Protein AF-A0A087NI54-F1 (afdb_monomer_lite)

Structure (mmCIF, N/CA/C/O backbone):
data_AF-A0A087NI54-F1
#
_entry.id   AF-A0A087NI54-F1
#
loop_
_atom_site.group_PDB
_atom_site.id
_atom_site.type_symbol
_atom_site.label_atom_id
_atom_site.label_alt_id
_atom_site.label_comp_id
_atom_site.label_asym_id
_atom_site.label_entity_id
_atom_site.label_seq_id
_atom_site.pdbx_PDB_ins_code
_atom_site.Cartn_x
_atom_site.Cartn_y
_atom_site.Cartn_z
_atom_site.occupancy
_atom_site.B_iso_or_equiv
_atom_site.auth_seq_id
_atom_site.auth_comp_id
_atom_site.auth_asym_id
_atom_site.auth_atom_id
_atom_site.pdbx_PDB_model_num
ATOM 1 N N . MET A 1 1 ? 7.416 -5.358 -10.794 1.00 78.19 1 MET A N 1
ATOM 2 C CA . MET A 1 1 ? 7.470 -5.742 -9.361 1.00 78.19 1 MET A CA 1
ATOM 3 C C . MET A 1 1 ? 6.063 -6.071 -8.896 1.00 78.19 1 MET A C 1
ATOM 5 O O . MET A 1 1 ? 5.183 -5.256 -9.134 1.00 78.19 1 MET A O 1
ATOM 9 N N . LEU A 1 2 ? 5.867 -7.219 -8.246 1.00 84.19 2 LEU A N 1
ATOM 10 C CA . LEU A 1 2 ? 4.580 -7.617 -7.669 1.00 84.19 2 LEU A CA 1
ATOM 11 C C . LEU A 1 2 ? 4.266 -6.790 -6.411 1.00 84.19 2 LEU A C 1
ATOM 13 O O . LEU A 1 2 ? 5.151 -6.578 -5.579 1.00 84.19 2 LEU A O 1
ATOM 17 N N . SER A 1 3 ? 3.019 -6.339 -6.256 1.00 85.88 3 SER A N 1
ATOM 18 C CA . SER A 1 3 ? 2.564 -5.635 -5.051 1.00 85.88 3 SER A CA 1
ATOM 19 C C . SER A 1 3 ? 1.357 -6.332 -4.431 1.00 85.88 3 SER A C 1
ATOM 21 O O . SER A 1 3 ? 0.333 -6.524 -5.074 1.00 85.88 3 SER A O 1
ATOM 23 N N . PHE A 1 4 ? 1.455 -6.675 -3.146 1.00 86.56 4 PHE A N 1
ATOM 24 C CA . PHE A 1 4 ? 0.357 -7.297 -2.410 1.00 86.56 4 PHE A CA 1
ATOM 25 C C . PHE A 1 4 ? -0.499 -6.244 -1.694 1.00 86.56 4 PHE A C 1
ATOM 27 O O . PHE A 1 4 ? 0.024 -5.420 -0.938 1.00 86.56 4 PHE A O 1
ATOM 34 N N . ASN A 1 5 ? -1.818 -6.295 -1.894 1.00 89.00 5 ASN A N 1
ATOM 35 C CA . ASN A 1 5 ? -2.791 -5.458 -1.195 1.00 89.00 5 ASN A CA 1
ATOM 36 C C . ASN A 1 5 ? -3.894 -6.352 -0.597 1.00 89.00 5 ASN A C 1
ATOM 38 O O . ASN A 1 5 ? -4.601 -7.004 -1.361 1.00 89.00 5 ASN A O 1
ATOM 42 N N . PRO A 1 6 ? -4.102 -6.360 0.734 1.00 87.44 6 PRO A N 1
ATOM 43 C CA . PRO A 1 6 ? -5.119 -7.197 1.383 1.00 87.44 6 PRO A CA 1
ATOM 44 C C . PRO A 1 6 ? -6.562 -6.842 0.991 1.00 87.44 6 PRO A C 1
ATOM 46 O O . PRO A 1 6 ? -7.482 -7.584 1.311 1.00 87.44 6 PRO A O 1
ATOM 49 N N . TRP A 1 7 ? -6.773 -5.714 0.311 1.00 89.75 7 TRP A N 1
ATOM 50 C CA . TRP A 1 7 ? -8.066 -5.343 -0.262 1.00 89.75 7 TRP A CA 1
ATOM 51 C C . TRP A 1 7 ? -8.326 -5.955 -1.647 1.00 89.75 7 TRP A C 1
ATOM 53 O O . TRP A 1 7 ? -9.450 -5.866 -2.131 1.00 89.75 7 TRP A O 1
ATOM 63 N N . HIS A 1 8 ? -7.335 -6.607 -2.267 1.00 89.25 8 HIS A N 1
ATOM 64 C CA . HIS A 1 8 ? -7.502 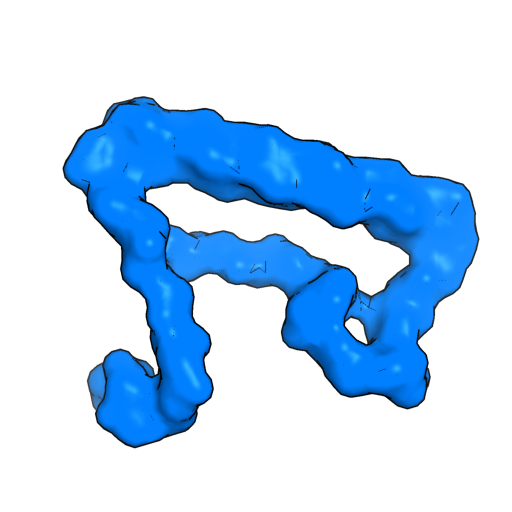-7.442 -3.464 1.00 89.25 8 HIS A CA 1
ATOM 65 C C . HIS A 1 8 ? -7.841 -8.892 -3.077 1.00 89.25 8 HIS A C 1
ATOM 67 O O . HIS A 1 8 ? -7.163 -9.834 -3.476 1.00 89.25 8 HIS A O 1
ATOM 73 N N . GLY A 1 9 ? -8.868 -9.061 -2.245 1.00 88.62 9 GLY A N 1
ATOM 74 C CA . GLY A 1 9 ? -9.365 -10.360 -1.795 1.00 88.62 9 GLY A CA 1
ATOM 75 C C . GLY A 1 9 ? -10.870 -10.487 -2.001 1.00 88.62 9 GLY A C 1
ATOM 76 O O . GLY A 1 9 ? -11.548 -9.523 -2.365 1.00 88.62 9 GLY A O 1
ATOM 77 N N . ILE A 1 10 ? -11.401 -11.682 -1.752 1.00 92.44 10 ILE A N 1
ATOM 78 C CA . ILE A 1 10 ? -12.848 -11.916 -1.770 1.00 92.44 10 ILE A CA 1
ATOM 79 C C . ILE A 1 10 ? -13.539 -11.171 -0.624 1.00 92.44 10 ILE A C 1
ATOM 81 O O . ILE A 1 10 ? -12.920 -10.822 0.387 1.00 92.44 10 ILE A O 1
ATOM 85 N N . ARG A 1 11 ? -14.843 -10.933 -0.774 1.00 91.88 11 ARG A N 1
ATOM 86 C CA . ARG A 1 11 ? -15.629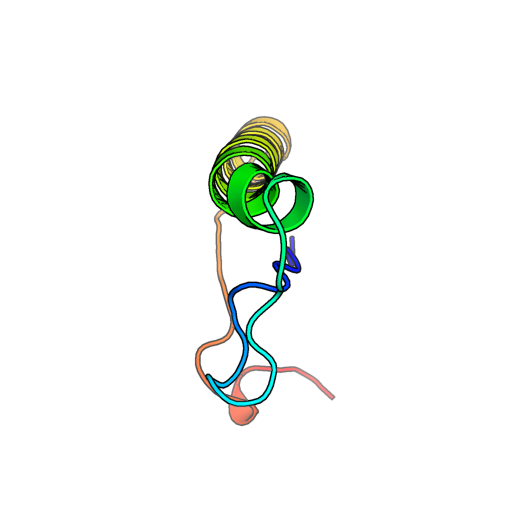 -10.149 0.188 1.00 91.88 11 ARG A CA 1
ATOM 87 C C . ARG A 1 11 ? -15.643 -10.790 1.578 1.00 91.88 11 ARG A C 1
ATOM 89 O O . ARG A 1 11 ? -15.610 -10.077 2.574 1.00 91.88 11 ARG A O 1
ATOM 96 N N . GLU A 1 12 ? -15.632 -12.113 1.639 1.00 95.44 12 GLU A N 1
ATOM 97 C CA . GLU A 1 12 ? -15.611 -12.924 2.859 1.00 95.44 12 GLU A CA 1
ATOM 98 C C . GLU A 1 12 ? -14.339 -12.692 3.692 1.00 95.44 12 GLU A C 1
ATOM 100 O O . GLU A 1 12 ? -14.341 -12.895 4.904 1.00 95.44 12 GLU A O 1
ATOM 105 N N . HIS A 1 13 ? -13.261 -12.221 3.060 1.00 92.88 13 HIS A N 1
ATOM 106 C CA . HIS A 1 13 ? -11.987 -11.893 3.703 1.00 92.88 13 HIS A CA 1
ATOM 107 C C . HIS A 1 13 ? -11.712 -10.389 3.726 1.00 92.88 13 HIS A C 1
ATOM 109 O O . HIS A 1 13 ? -10.561 -9.966 3.855 1.00 92.88 13 HIS A O 1
ATOM 115 N N . GLN A 1 14 ? -12.757 -9.565 3.608 1.00 92.75 14 GLN A N 1
ATOM 116 C CA . GLN A 1 14 ? -12.592 -8.121 3.620 1.00 92.75 14 GLN A CA 1
ATOM 117 C C . GLN A 1 14 ? -11.955 -7.659 4.943 1.00 92.75 14 GLN A C 1
ATOM 119 O O . GLN A 1 14 ? -12.481 -7.940 6.024 1.00 92.75 14 GLN A O 1
ATOM 124 N N . PRO A 1 15 ? -10.851 -6.897 4.884 1.00 93.81 15 PRO A N 1
ATOM 125 C CA . PRO A 1 15 ? -10.228 -6.365 6.081 1.00 93.81 15 PRO A CA 1
ATOM 126 C C . PRO A 1 15 ? -11.140 -5.442 6.897 1.00 93.81 15 PRO A C 1
ATOM 128 O O . PRO A 1 15 ? -11.802 -4.554 6.355 1.00 93.81 15 PRO A O 1
ATOM 131 N N . LEU A 1 16 ? -11.118 -5.596 8.222 1.00 94.56 16 LEU A N 1
ATOM 132 C CA . LEU A 1 16 ? -11.946 -4.819 9.148 1.00 94.56 16 LEU A CA 1
ATOM 133 C C . LEU A 1 16 ? -11.144 -3.744 9.897 1.00 94.56 16 LEU A C 1
ATOM 135 O O . LEU A 1 16 ? -9.930 -3.840 10.070 1.00 94.56 16 LEU A O 1
ATOM 139 N N . GLY A 1 17 ? -11.851 -2.719 10.378 1.00 96.50 17 GLY A N 1
ATOM 140 C CA . GLY A 1 17 ? -11.281 -1.635 11.183 1.00 96.50 17 GLY A CA 1
ATOM 141 C C . GLY A 1 17 ? -10.717 -0.459 10.375 1.00 96.50 17 GLY A C 1
ATOM 142 O O . GLY A 1 17 ? -10.452 -0.546 9.175 1.00 96.50 17 GLY A O 1
ATOM 143 N N . SER A 1 18 ? -10.551 0.681 11.048 1.00 96.25 18 SER A N 1
ATOM 144 C CA . SER A 1 18 ? -10.109 1.945 10.439 1.00 96.25 18 SER A CA 1
ATOM 145 C C . SER A 1 18 ? -8.687 1.864 9.878 1.00 96.25 18 SER A C 1
ATOM 147 O O . SER A 1 18 ? -8.447 2.301 8.754 1.00 96.25 18 SER A O 1
ATOM 149 N N . ILE A 1 19 ? -7.764 1.235 10.612 1.00 94.75 19 ILE A N 1
ATOM 150 C CA . ILE A 1 19 ? -6.366 1.056 10.194 1.00 94.75 19 ILE A CA 1
ATOM 151 C C . ILE A 1 19 ? -6.293 0.273 8.882 1.00 94.75 19 ILE A C 1
ATOM 153 O O . ILE A 1 19 ? -5.583 0.674 7.960 1.00 94.75 19 ILE A O 1
ATOM 157 N N . MET A 1 20 ? -7.062 -0.813 8.755 1.00 94.38 20 MET A N 1
ATOM 158 C CA . MET A 1 20 ? -7.074 -1.581 7.513 1.00 94.38 20 MET A CA 1
ATOM 159 C C . MET A 1 20 ? -7.621 -0.752 6.352 1.00 94.38 20 MET A C 1
ATOM 161 O O . MET A 1 20 ? -7.046 -0.808 5.270 1.00 94.38 20 MET A O 1
ATOM 165 N N . ARG A 1 21 ? -8.670 0.059 6.553 1.00 94.25 21 ARG A N 1
ATOM 166 C CA . ARG A 1 21 ? -9.238 0.908 5.484 1.00 94.25 21 ARG A CA 1
ATOM 167 C C . ARG A 1 21 ? -8.250 1.964 4.994 1.00 94.25 21 ARG A C 1
ATOM 169 O O . ARG A 1 21 ? -8.143 2.182 3.791 1.00 94.25 21 ARG A O 1
ATOM 176 N N . VAL A 1 22 ? -7.467 2.557 5.895 1.00 95.69 22 VAL A N 1
ATOM 177 C CA . VAL A 1 22 ? -6.403 3.509 5.525 1.00 95.69 22 VAL A CA 1
ATOM 178 C C . VAL A 1 22 ? -5.346 2.857 4.624 1.00 95.69 22 VAL A C 1
ATOM 180 O O . VAL A 1 22 ? -4.797 3.517 3.738 1.00 95.69 22 VAL A O 1
ATOM 183 N N . ARG A 1 23 ? -5.096 1.547 4.777 1.00 94.44 23 ARG A N 1
ATOM 184 C CA . ARG A 1 23 ? -4.117 0.825 3.948 1.00 94.44 23 ARG A CA 1
ATOM 185 C C . ARG A 1 23 ? -4.478 0.796 2.461 1.00 94.44 23 ARG A C 1
ATOM 187 O O . ARG A 1 23 ? -3.556 0.640 1.669 1.00 94.44 23 ARG A O 1
ATOM 194 N N . ILE A 1 24 ? -5.742 1.002 2.069 1.00 93.06 24 ILE A N 1
ATOM 195 C CA . ILE A 1 24 ? -6.141 1.098 0.650 1.00 93.06 24 ILE A CA 1
ATOM 196 C C . ILE A 1 24 ? -5.321 2.192 -0.045 1.00 93.06 24 ILE A C 1
ATOM 198 O O . ILE A 1 24 ? -4.541 1.914 -0.955 1.00 93.06 24 ILE A O 1
ATOM 202 N N . ALA A 1 25 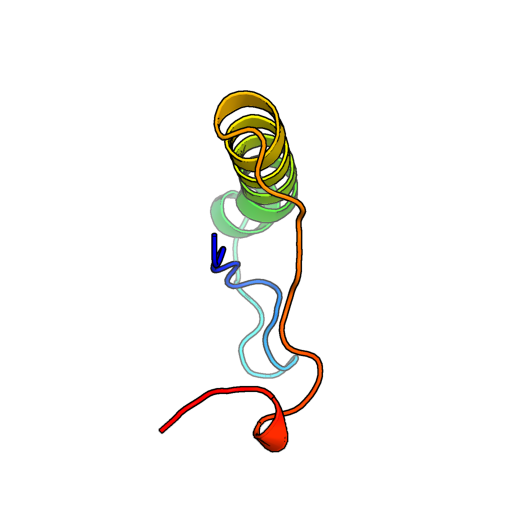? -5.435 3.427 0.448 1.00 95.00 25 ALA A N 1
ATOM 203 C CA . ALA A 1 25 ? -4.755 4.579 -0.135 1.00 95.00 25 ALA A CA 1
ATOM 204 C C . ALA A 1 25 ? -3.232 4.516 0.068 1.00 95.00 25 ALA A C 1
ATOM 206 O O . ALA A 1 25 ? -2.465 4.930 -0.803 1.00 95.00 25 ALA A O 1
ATOM 207 N N . ALA A 1 26 ? -2.776 3.988 1.210 1.00 95.06 26 ALA A N 1
ATOM 208 C CA . ALA A 1 26 ? -1.349 3.863 1.492 1.00 95.06 26 ALA A CA 1
ATOM 209 C C . ALA A 1 26 ? -0.652 2.898 0.516 1.00 95.06 26 ALA A C 1
ATOM 211 O O . ALA A 1 26 ? 0.400 3.234 -0.034 1.00 95.06 26 ALA A O 1
ATOM 212 N N . TYR A 1 27 ? -1.247 1.728 0.256 1.00 93.69 27 TYR A N 1
ATOM 213 C CA . TYR A 1 27 ? -0.680 0.755 -0.677 1.00 93.69 27 TYR A CA 1
ATOM 214 C C . TYR A 1 27 ? -0.725 1.223 -2.120 1.00 93.69 27 TYR A C 1
ATOM 216 O O . TYR A 1 27 ? 0.241 0.991 -2.846 1.00 93.69 27 TYR A O 1
ATOM 224 N N . GLU A 1 28 ? -1.791 1.909 -2.528 1.00 91.81 28 GLU A N 1
ATOM 225 C CA . GLU A 1 28 ? -1.883 2.491 -3.865 1.00 91.81 28 GLU A CA 1
ATOM 226 C C . GLU A 1 28 ? -0.723 3.467 -4.121 1.00 91.81 28 GLU A C 1
ATOM 228 O O . GLU A 1 28 ? 0.012 3.330 -5.103 1.00 91.81 28 GLU A O 1
ATOM 233 N N . ARG A 1 29 ? -0.497 4.409 -3.194 1.00 94.31 29 ARG A N 1
ATOM 234 C CA . ARG A 1 29 ? 0.588 5.397 -3.303 1.00 94.31 29 ARG A CA 1
ATOM 235 C C . ARG A 1 29 ? 1.968 4.750 -3.268 1.00 94.31 29 ARG A C 1
ATOM 237 O O . ARG A 1 29 ? 2.806 5.072 -4.105 1.00 94.31 29 ARG A O 1
ATOM 244 N N . SER A 1 30 ? 2.201 3.840 -2.321 1.00 93.44 30 SER A N 1
ATOM 245 C CA . SER A 1 30 ? 3.493 3.160 -2.174 1.00 93.44 30 SER A CA 1
ATOM 246 C C . SER A 1 30 ? 3.834 2.320 -3.406 1.00 93.44 30 SER A C 1
ATOM 248 O O . SER A 1 30 ? 4.962 2.357 -3.891 1.00 93.44 30 SER A O 1
ATOM 250 N N . THR A 1 31 ? 2.849 1.604 -3.950 1.00 91.38 31 THR A N 1
ATOM 251 C CA . THR A 1 31 ? 3.021 0.791 -5.156 1.00 91.38 31 THR A CA 1
ATOM 252 C C . THR A 1 31 ? 3.390 1.669 -6.340 1.00 91.38 31 THR A C 1
ATOM 254 O O . THR A 1 31 ? 4.438 1.446 -6.942 1.00 91.38 31 THR A O 1
ATOM 257 N N . ARG A 1 32 ? 2.592 2.708 -6.621 1.00 90.81 32 ARG A N 1
ATOM 258 C CA . ARG A 1 32 ? 2.862 3.652 -7.713 1.00 90.81 32 ARG A CA 1
ATOM 259 C C . ARG A 1 32 ? 4.274 4.234 -7.626 1.00 90.81 32 ARG A C 1
ATOM 261 O O . ARG A 1 32 ? 5.026 4.122 -8.587 1.00 90.81 32 ARG A O 1
ATOM 268 N N . TYR A 1 33 ? 4.652 4.746 -6.455 1.00 93.38 33 TYR A N 1
ATOM 269 C CA . TYR A 1 33 ? 5.977 5.323 -6.239 1.00 93.38 33 TYR A CA 1
ATOM 270 C C . TYR A 1 33 ? 7.109 4.333 -6.546 1.00 93.38 33 TYR A C 1
ATOM 272 O O . TYR A 1 33 ? 8.058 4.667 -7.248 1.00 93.38 33 TYR A O 1
ATOM 280 N N . ARG A 1 34 ? 7.007 3.084 -6.076 1.00 92.06 34 ARG A N 1
ATOM 281 C CA . ARG A 1 34 ? 8.042 2.077 -6.353 1.00 92.06 34 ARG A CA 1
ATOM 282 C C . ARG A 1 34 ? 8.128 1.707 -7.833 1.00 92.06 34 ARG A C 1
ATOM 284 O O . ARG A 1 34 ? 9.224 1.451 -8.314 1.00 92.06 34 ARG A O 1
ATOM 291 N N . HIS A 1 35 ? 7.008 1.662 -8.554 1.00 89.81 35 HIS A N 1
ATOM 292 C CA . HIS A 1 35 ? 7.030 1.411 -10.000 1.00 89.81 35 HIS A CA 1
ATOM 293 C C . HIS A 1 35 ? 7.719 2.541 -10.766 1.00 89.81 35 HIS A C 1
ATOM 295 O O . HIS A 1 35 ? 8.550 2.266 -11.630 1.00 89.81 35 HIS A O 1
ATOM 301 N N . GLU A 1 36 ? 7.417 3.790 -10.404 1.00 90.88 36 GLU A N 1
ATOM 302 C CA . GLU A 1 36 ? 8.054 4.980 -10.974 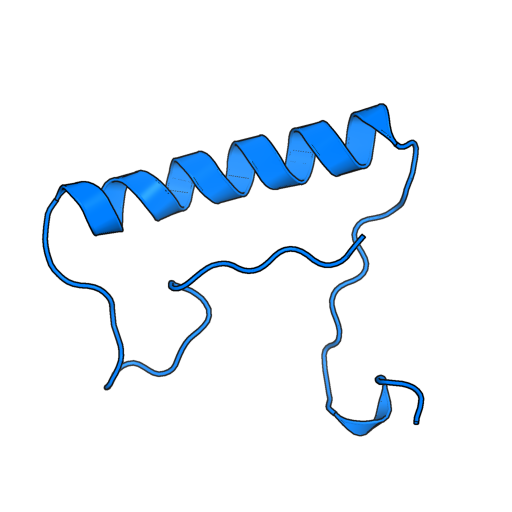1.00 90.88 36 GLU A CA 1
ATOM 303 C C . GLU A 1 36 ? 9.565 4.980 -10.711 1.00 90.88 36 GLU A C 1
ATOM 305 O O . GLU A 1 36 ? 10.354 5.103 -11.644 1.00 90.88 36 GLU A O 1
ATOM 310 N N . MET A 1 37 ? 9.980 4.774 -9.457 1.00 93.75 37 MET A N 1
ATOM 311 C CA . MET A 1 37 ? 11.398 4.810 -9.072 1.00 93.75 37 MET A CA 1
ATOM 312 C C . MET A 1 37 ? 12.211 3.644 -9.633 1.00 93.75 37 MET A C 1
ATOM 314 O O . MET A 1 37 ? 13.384 3.813 -9.950 1.00 93.75 37 MET A O 1
ATOM 318 N N . ASN A 1 38 ? 11.601 2.470 -9.785 1.00 91.12 38 ASN A N 1
ATOM 319 C CA . ASN A 1 38 ? 12.291 1.307 -10.337 1.00 91.12 38 ASN A CA 1
ATOM 320 C C . ASN A 1 38 ? 12.285 1.289 -11.874 1.00 91.12 38 ASN A C 1
ATOM 322 O O . ASN A 1 38 ? 12.790 0.328 -12.447 1.00 91.12 38 ASN A O 1
ATOM 326 N N . ALA A 1 39 ? 11.695 2.295 -12.540 1.00 86.81 39 ALA A N 1
ATOM 327 C CA . ALA A 1 39 ? 11.488 2.331 -13.992 1.00 86.81 39 ALA A CA 1
ATOM 328 C C . ALA A 1 39 ? 10.849 1.036 -14.540 1.00 86.81 39 ALA A C 1
ATOM 330 O O . ALA A 1 39 ? 11.155 0.579 -15.640 1.00 86.81 3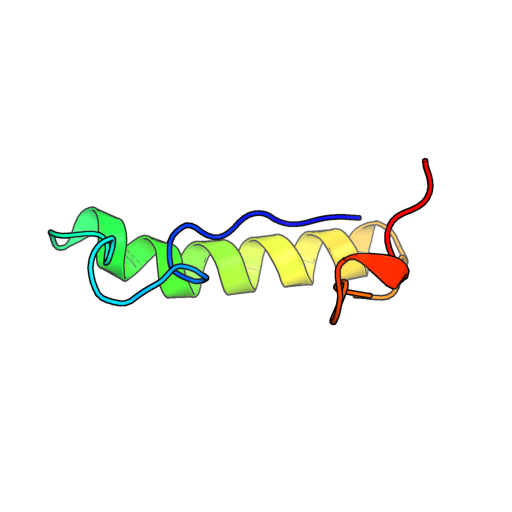9 ALA A O 1
ATOM 331 N N . GLN A 1 40 ? 9.970 0.419 -13.746 1.00 84.00 40 GLN A N 1
ATOM 332 C CA . GLN A 1 40 ? 9.360 -0.870 -14.057 1.00 84.00 40 GLN A CA 1
ATOM 333 C C . GLN A 1 40 ? 7.857 -0.696 -14.258 1.00 84.00 40 GLN A C 1
ATOM 335 O O . GLN A 1 40 ? 7.167 -0.299 -13.307 1.00 84.00 40 GLN A O 1
ATOM 340 N N . PRO A 1 41 ? 7.315 -1.037 -15.444 1.00 80.19 41 PRO A N 1
ATOM 341 C CA . PRO A 1 41 ? 5.888 -0.931 -15.689 1.00 80.19 41 PRO A CA 1
ATOM 342 C C . PRO A 1 41 ? 5.108 -1.774 -14.677 1.00 80.19 41 PRO A C 1
ATOM 344 O O . PRO A 1 41 ? 5.538 -2.846 -14.234 1.00 80.19 41 PRO A O 1
ATOM 347 N N . ARG A 1 42 ? 3.945 -1.262 -14.271 1.00 82.19 42 ARG A N 1
ATOM 348 C CA . ARG A 1 42 ? 3.031 -2.000 -13.404 1.00 82.19 42 ARG A CA 1
ATOM 349 C C . ARG A 1 42 ? 2.268 -3.016 -14.241 1.00 82.19 42 ARG A C 1
ATOM 351 O O . ARG A 1 42 ? 1.280 -2.670 -14.879 1.00 82.19 42 ARG A O 1
ATOM 358 N N . VAL A 1 43 ? 2.748 -4.253 -14.220 1.00 83.56 43 VAL A N 1
ATOM 359 C CA . VAL A 1 43 ? 2.071 -5.411 -14.803 1.00 83.56 43 VAL A CA 1
ATOM 360 C C . VAL A 1 43 ? 1.603 -6.287 -13.650 1.00 83.56 43 VAL A C 1
ATOM 362 O O . VAL A 1 43 ? 2.423 -6.767 -12.870 1.00 83.56 43 VAL A O 1
ATOM 365 N N . GLU A 1 44 ? 0.288 -6.433 -13.523 1.00 83.50 44 GLU A N 1
ATOM 366 C CA . GLU A 1 44 ? -0.345 -7.332 -12.558 1.00 83.50 44 GLU A CA 1
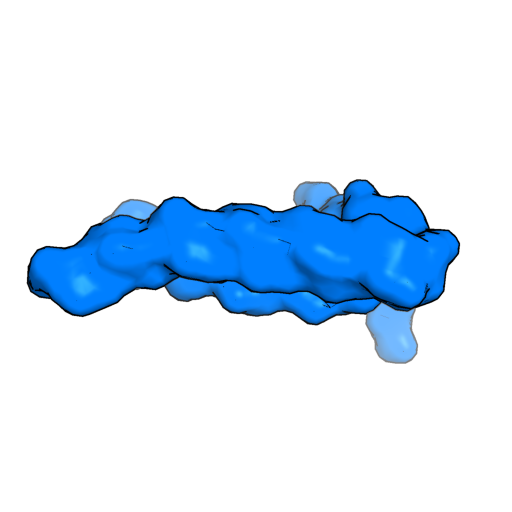ATOM 367 C C . GLU A 1 44 ? -0.867 -8.566 -13.309 1.00 83.50 44 GLU A C 1
ATOM 369 O O . GLU A 1 44 ? -1.396 -8.414 -14.416 1.00 83.50 44 GLU A O 1
ATOM 374 N N . PRO A 1 45 ? -0.732 -9.777 -12.743 1.00 85.44 45 PRO A N 1
ATOM 375 C CA . PRO A 1 45 ? -1.289 -10.982 -13.343 1.00 85.44 45 PRO A CA 1
ATOM 376 C C . PRO A 1 45 ? -2.822 -10.917 -13.339 1.00 85.44 45 PRO A C 1
ATOM 378 O O . PRO A 1 45 ? -3.442 -10.569 -12.334 1.00 85.44 45 PRO A O 1
ATOM 381 N N . THR A 1 46 ? -3.441 -11.256 -14.469 1.00 85.62 46 THR A N 1
ATOM 382 C CA . THR A 1 46 ? -4.907 -11.271 -14.633 1.00 85.62 46 THR A CA 1
ATOM 383 C C . THR A 1 46 ? -5.510 -12.671 -14.532 1.00 85.62 46 THR A C 1
ATOM 385 O O . THR A 1 46 ? -6.711 -12.799 -14.309 1.00 85.62 46 THR A O 1
ATOM 388 N N . ASN A 1 47 ? -4.691 -13.712 -14.688 1.00 86.19 47 ASN A N 1
ATOM 389 C CA . ASN A 1 47 ? -5.064 -15.121 -14.596 1.00 86.19 47 ASN A CA 1
ATOM 390 C C . ASN A 1 47 ? -3.860 -15.931 -14.072 1.00 86.19 47 ASN A C 1
ATOM 392 O O . ASN A 1 47 ? -2.717 -15.497 -14.223 1.00 86.19 47 ASN A O 1
ATOM 396 N N . ILE A 1 48 ? -4.118 -17.095 -13.473 1.00 85.56 48 ILE A N 1
ATOM 397 C CA . ILE A 1 48 ? -3.095 -18.020 -12.974 1.00 85.56 48 ILE A CA 1
ATOM 398 C C . ILE A 1 48 ? -2.160 -18.500 -14.087 1.00 85.56 48 ILE A C 1
ATOM 400 O O . ILE A 1 48 ? -0.961 -18.595 -13.860 1.00 85.56 48 ILE A O 1
ATOM 404 N N . ASP A 1 49 ? -2.680 -18.661 -15.306 1.00 88.62 49 ASP A N 1
ATOM 405 C CA . ASP A 1 49 ? -1.906 -19.077 -16.486 1.00 88.62 49 ASP A CA 1
ATOM 406 C C . ASP A 1 49 ? -0.796 -18.080 -16.876 1.00 88.62 49 ASP A C 1
ATOM 408 O O . ASP A 1 49 ? 0.091 -18.403 -17.660 1.00 88.62 49 ASP A O 1
ATOM 412 N N . ALA A 1 50 ? -0.847 -16.844 -16.364 1.00 83.50 50 ALA A N 1
ATOM 413 C CA . ALA A 1 50 ? 0.167 -15.820 -16.613 1.00 83.50 50 ALA A CA 1
ATOM 414 C C . ALA A 1 50 ? 1.349 -15.880 -15.627 1.00 83.50 50 ALA A C 1
ATOM 416 O O . ALA A 1 50 ? 2.289 -15.092 -15.761 1.00 83.50 50 ALA A O 1
ATOM 417 N N . ILE A 1 51 ? 1.293 -16.756 -14.618 1.00 80.44 51 ILE A N 1
ATOM 418 C CA . ILE A 1 51 ? 2.361 -16.934 -13.635 1.00 80.44 51 ILE A CA 1
ATOM 419 C C . ILE A 1 51 ? 3.290 -18.058 -14.127 1.00 80.44 51 ILE A C 1
ATOM 421 O O . ILE A 1 51 ? 2.800 -19.154 -14.385 1.00 80.44 51 ILE A O 1
ATOM 425 N N . PRO A 1 52 ? 4.603 -17.805 -14.287 1.00 79.44 52 PRO A N 1
ATOM 426 C CA . PRO A 1 52 ? 5.567 -18.853 -14.624 1.00 79.44 52 PRO A CA 1
ATOM 427 C C . PRO A 1 52 ? 5.660 -19.905 -13.508 1.00 79.44 52 PRO A C 1
ATOM 429 O O . PRO A 1 52 ? 5.506 -19.542 -12.340 1.00 79.44 52 PRO A O 1
ATOM 432 N N . ASP A 1 53 ? 5.950 -21.159 -13.872 1.00 75.88 53 ASP A N 1
ATOM 433 C CA . ASP A 1 53 ? 6.218 -22.263 -12.930 1.00 75.88 53 ASP A CA 1
ATOM 434 C C . ASP A 1 53 ? 7.373 -21.967 -11.950 1.00 75.88 53 ASP A C 1
ATOM 436 O O . ASP A 1 53 ? 8.387 -21.352 -12.371 1.00 75.88 53 ASP A O 1
#

Foldseek 3Di:
DDADQQCPDDPVSHDDDDVNVVSVVVSVVVVVVVCVVVVHDDDDDPDPVPDDD

Sequence (53 aa):
MLSFNPWHGIREHQPLGSIMRVRIAAYERSTRYRHEMNAQPRVEPTNIDAIPD

pLDDT: mean 89.42, std 5.19, range [75.88, 96.5]

Radius of gyration: 13.16 Å; chains: 1; bounding box: 28×28×28 Å

Secondary structure (DSSP, 8-state):
-----TTSS-GGG---SHHHHHHHHHHHHHHHHHHHHTT------SSGGGS--